Protein AF-A0A9X5R2V8-F1 (afdb_monomer_lite)

Foldseek 3Di:
DVVCLVCLLVLLLQLLVCLVVVHQSLRSLQVSLVVDDDDVSVLSVQLNVCVVVPDDNLVSLCVSLVPPPSVVLSNVCSVCNVPSNVNSVVSNVVSVVSVVVVVVVVVVVVVVVVVVVVVVVVVVVVV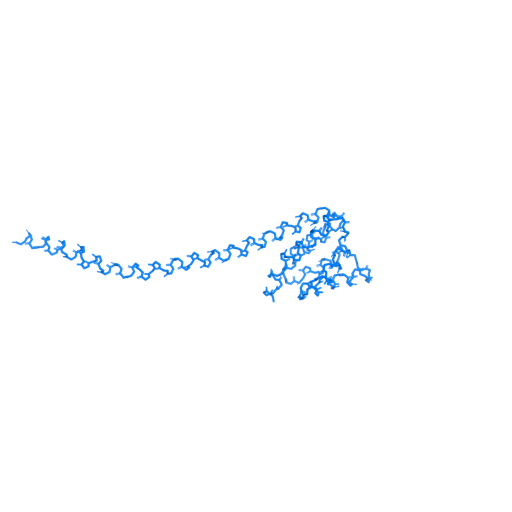VCCVPPVVVVVVVVVVVVD

Organism: NCBI:txid1160719

Sequence (1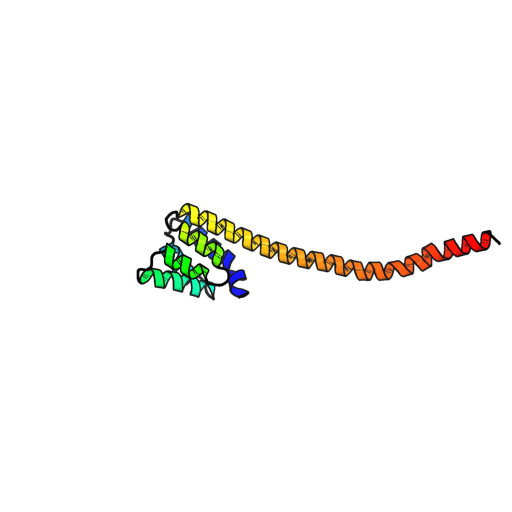46 aa):
MEQRIATLPDVLTLLAGALEAGVPLRRATAEVADAITGVCAADLTLVSSRVAVGVSDARAWAELADEPGWHEIATDVSRAVNSGEGVAQMLRVHAEQMRRHACEQVEKKARKAGVDAIIPLAVCHLPAFILVGVVPIIAGTILKAT

Secondary structure (DSSP, 8-state):
-HHHHHHHHHHHHHHHHHHHTT--HHHHHHHHHHH--SHHHHHHHHHHHHHHTT--HHHHHHTTTTSTTTHHHHHHHHHHTT-HHHHHHHHHHHHHHHHHHHHHHHHHHHHHHHHHHHHHHHHHHHHHHIIIIIHHHHHHHHHT--

Structure (mmCIF, N/CA/C/O backbone):
data_AF-A0A9X5R2V8-F1
#
_entry.id   AF-A0A9X5R2V8-F1
#
loop_
_atom_site.group_PDB
_atom_site.id
_atom_site.type_symbol
_atom_site.label_atom_id
_atom_site.label_alt_id
_atom_site.label_comp_id
_atom_site.label_asym_id
_atom_site.label_entity_id
_atom_site.label_seq_id
_atom_site.pdbx_PDB_ins_code
_atom_site.Cartn_x
_atom_site.Cartn_y
_atom_site.Cartn_z
_atom_site.occupancy
_atom_site.B_iso_or_equiv
_atom_site.auth_seq_id
_atom_site.auth_comp_id
_atom_site.auth_asym_id
_atom_site.auth_atom_id
_atom_site.pdbx_PDB_model_num
ATOM 1 N N . MET A 1 1 ? 0.122 -10.830 -11.295 1.00 57.00 1 MET A N 1
ATOM 2 C CA . MET A 1 1 ? 1.133 -10.211 -10.408 1.00 57.00 1 MET A CA 1
ATOM 3 C C . MET A 1 1 ? 1.454 -8.782 -10.841 1.00 57.00 1 MET A C 1
ATOM 5 O O . MET A 1 1 ? 1.277 -7.889 -10.027 1.00 57.00 1 MET A O 1
ATOM 9 N N . GLU A 1 2 ? 1.820 -8.537 -12.107 1.00 63.62 2 GLU A N 1
ATOM 10 C CA . GLU A 1 2 ? 2.184 -7.189 -12.601 1.00 63.62 2 GLU A CA 1
ATOM 11 C C . GLU A 1 2 ? 1.095 -6.119 -12.405 1.00 63.62 2 GLU A C 1
ATOM 13 O O . GLU A 1 2 ? 1.407 -4.999 -12.013 1.00 63.62 2 GLU A O 1
ATOM 18 N N . GLN A 1 3 ? -0.185 -6.469 -12.581 1.00 69.75 3 GLN A N 1
ATOM 19 C CA . GLN A 1 3 ? -1.288 -5.522 -12.370 1.00 69.75 3 GLN A CA 1
ATOM 20 C C . GLN A 1 3 ? -1.407 -5.028 -10.921 1.00 69.75 3 GLN A C 1
ATOM 22 O O . GLN A 1 3 ? -1.675 -3.851 -10.728 1.00 69.75 3 GLN A O 1
ATOM 27 N N . ARG A 1 4 ? -1.164 -5.878 -9.905 1.00 76.44 4 ARG A N 1
ATO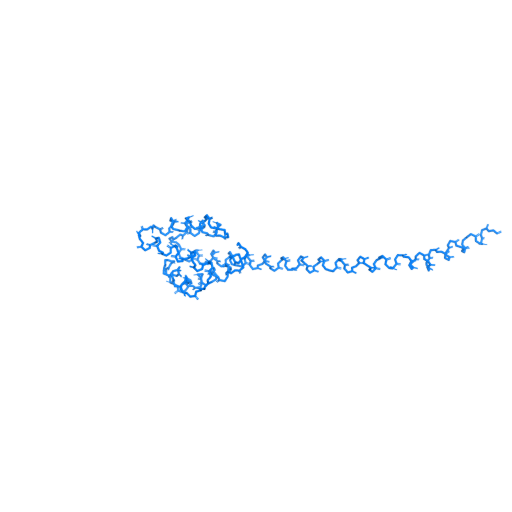M 28 C CA . ARG A 1 4 ? -1.264 -5.466 -8.488 1.00 76.44 4 ARG A CA 1
ATOM 29 C C . ARG A 1 4 ? -0.265 -4.364 -8.170 1.00 76.44 4 ARG A C 1
ATOM 31 O O . ARG A 1 4 ? -0.654 -3.311 -7.683 1.00 76.44 4 ARG A O 1
ATOM 38 N N . ILE A 1 5 ? 1.000 -4.597 -8.518 1.00 77.44 5 ILE A N 1
ATOM 39 C CA . ILE A 1 5 ? 2.113 -3.685 -8.228 1.00 77.44 5 ILE A CA 1
ATOM 40 C C . ILE A 1 5 ? 1.914 -2.332 -8.925 1.00 77.44 5 ILE A C 1
ATOM 42 O O . ILE A 1 5 ? 2.273 -1.304 -8.360 1.00 77.44 5 ILE A O 1
ATOM 46 N N . ALA A 1 6 ? 1.309 -2.318 -10.117 1.00 82.12 6 ALA A N 1
ATOM 47 C CA . ALA A 1 6 ? 1.051 -1.088 -10.861 1.00 82.12 6 ALA A CA 1
ATOM 48 C C . ALA A 1 6 ? -0.013 -0.191 -10.203 1.00 82.12 6 ALA A C 1
ATOM 50 O O . ALA A 1 6 ? 0.181 1.017 -10.130 1.00 82.12 6 ALA A O 1
ATOM 51 N N . THR A 1 7 ? -1.118 -0.762 -9.710 1.00 87.19 7 THR A N 1
ATOM 52 C CA . THR A 1 7 ? -2.211 0.006 -9.075 1.00 87.19 7 THR A CA 1
ATOM 53 C C . THR A 1 7 ? -2.013 0.265 -7.586 1.00 87.19 7 THR A C 1
ATOM 55 O O . THR A 1 7 ? -2.659 1.151 -7.033 1.00 87.19 7 THR A O 1
ATOM 58 N N . LEU A 1 8 ? -1.137 -0.490 -6.919 1.00 91.25 8 LEU A N 1
ATOM 59 C CA . LEU A 1 8 ? -0.939 -0.391 -5.475 1.00 91.25 8 LEU A CA 1
ATOM 60 C C . LEU A 1 8 ? -0.629 1.039 -4.986 1.00 91.25 8 LEU A C 1
ATOM 62 O O . LEU A 1 8 ? -1.299 1.462 -4.048 1.00 91.25 8 LEU A O 1
ATOM 66 N N . PRO A 1 9 ? 0.264 1.834 -5.614 1.00 92.62 9 PRO A N 1
ATOM 67 C CA . PRO A 1 9 ? 0.595 3.176 -5.123 1.00 92.62 9 PRO A CA 1
ATOM 68 C C . PRO A 1 9 ? -0.618 4.109 -5.042 1.00 92.62 9 PRO A C 1
ATOM 70 O O . PRO A 1 9 ? -0.732 4.914 -4.116 1.00 92.62 9 PRO A O 1
ATOM 73 N N . ASP A 1 10 ? -1.542 3.993 -5.995 1.00 93.56 10 ASP A N 1
ATOM 74 C CA . ASP A 1 10 ? -2.751 4.812 -6.026 1.00 93.56 10 ASP A CA 1
ATOM 75 C C . ASP A 1 10 ? -3.733 4.377 -4.938 1.00 93.56 10 ASP A C 1
ATOM 77 O O . ASP A 1 10 ? -4.275 5.220 -4.227 1.00 93.56 10 ASP A O 1
ATOM 81 N N . VAL A 1 11 ? -3.878 3.067 -4.719 1.00 95.88 11 VAL A N 1
ATOM 82 C CA . VAL A 1 11 ? -4.686 2.517 -3.619 1.00 95.88 11 VAL A CA 1
ATOM 83 C C . VAL A 1 11 ? -4.151 2.960 -2.256 1.00 95.88 11 VAL A C 1
ATOM 85 O O . VAL A 1 11 ? -4.928 3.403 -1.410 1.00 95.88 11 VAL A O 1
ATOM 88 N N . LEU A 1 12 ? -2.831 2.905 -2.045 1.00 95.62 12 LEU A N 1
ATOM 89 C CA . LEU A 1 12 ? -2.207 3.374 -0.802 1.00 95.62 12 LEU A CA 1
ATOM 90 C C . LEU A 1 12 ? -2.413 4.881 -0.602 1.00 95.62 12 LEU A C 1
ATOM 92 O O . LEU A 1 12 ? -2.671 5.322 0.516 1.00 95.62 12 LEU A O 1
ATOM 96 N N . THR A 1 13 ? -2.358 5.667 -1.682 1.00 96.06 13 THR A N 1
ATOM 97 C CA . THR A 1 13 ? -2.624 7.113 -1.640 1.00 96.06 13 THR A CA 1
ATOM 98 C C . THR A 1 13 ? -4.072 7.407 -1.239 1.00 96.06 13 THR A C 1
ATOM 100 O O . THR A 1 13 ? -4.309 8.302 -0.428 1.00 96.06 13 THR A O 1
ATOM 103 N N . LEU A 1 14 ? -5.039 6.651 -1.770 1.00 95.69 14 LEU A N 1
ATOM 104 C CA . LEU A 1 14 ? -6.456 6.788 -1.417 1.00 95.69 14 LEU A CA 1
ATOM 105 C C . LEU A 1 14 ? -6.714 6.426 0.049 1.00 95.69 14 LEU A C 1
ATOM 107 O O . LEU A 1 14 ? -7.372 7.187 0.757 1.00 95.69 14 LEU A O 1
ATOM 111 N N . LEU A 1 15 ? -6.150 5.311 0.525 1.00 95.56 15 LEU A N 1
ATOM 112 C CA . LEU A 1 15 ? -6.239 4.915 1.933 1.00 95.56 15 LEU A CA 1
ATOM 113 C C . LEU A 1 15 ? -5.622 5.971 2.853 1.00 95.56 15 LEU A C 1
ATOM 115 O O . LEU A 1 15 ? -6.250 6.364 3.834 1.00 95.56 15 LEU A O 1
ATOM 119 N N . ALA A 1 16 ? -4.428 6.471 2.523 1.00 95.19 16 ALA A N 1
ATOM 120 C CA . ALA A 1 16 ? -3.781 7.530 3.289 1.00 95.19 16 ALA A CA 1
ATOM 121 C C . ALA A 1 16 ? -4.642 8.800 3.344 1.00 95.19 16 ALA A C 1
ATOM 123 O O . ALA A 1 16 ? -4.853 9.347 4.422 1.00 95.19 16 ALA A O 1
ATOM 124 N N . GLY A 1 17 ? -5.204 9.229 2.208 1.00 94.94 17 GLY A N 1
ATOM 125 C CA . GLY A 1 17 ? -6.090 10.392 2.146 1.00 94.94 17 GLY A CA 1
ATOM 126 C C . GLY A 1 17 ? -7.354 10.238 2.996 1.00 94.94 17 GLY A C 1
ATOM 127 O O . GLY A 1 17 ? -7.749 11.179 3.680 1.00 94.94 17 GLY A O 1
ATOM 128 N N . ALA A 1 18 ? -7.963 9.049 3.014 1.00 93.94 18 ALA A N 1
ATOM 129 C CA . ALA A 1 18 ? -9.117 8.769 3.868 1.00 93.94 18 ALA A CA 1
ATOM 130 C C . ALA A 1 18 ? -8.755 8.830 5.364 1.00 93.94 18 ALA A C 1
ATOM 132 O O . ALA A 1 18 ? -9.483 9.432 6.154 1.00 93.94 18 ALA A O 1
ATOM 133 N N . LEU A 1 19 ? -7.609 8.262 5.753 1.00 93.31 19 LEU A N 1
ATOM 134 C CA . LEU A 1 19 ? -7.120 8.318 7.133 1.00 93.31 19 LEU A CA 1
ATOM 135 C C . LEU A 1 19 ? -6.783 9.752 7.572 1.00 93.31 19 LEU A C 1
ATOM 137 O O . LEU A 1 19 ? -7.135 10.150 8.680 1.00 93.31 19 LEU A O 1
ATOM 141 N N . GLU A 1 20 ? -6.154 10.547 6.703 1.00 93.25 20 GLU A N 1
ATOM 142 C CA . GLU A 1 20 ? -5.866 11.970 6.947 1.00 93.25 20 GLU A CA 1
ATOM 143 C C . GLU A 1 20 ? -7.137 12.812 7.085 1.00 93.25 20 GLU A C 1
ATOM 145 O O . GLU A 1 20 ? -7.166 13.772 7.852 1.00 93.25 20 GLU A O 1
ATOM 150 N N . ALA A 1 21 ? -8.213 12.426 6.396 1.00 92.69 21 ALA A N 1
ATOM 151 C CA . ALA A 1 21 ? -9.537 13.016 6.565 1.00 92.69 21 ALA A CA 1
ATOM 152 C C . ALA A 1 21 ? -10.237 12.581 7.873 1.00 92.69 21 ALA A C 1
ATOM 154 O O . ALA A 1 21 ? -11.372 12.985 8.129 1.00 92.69 21 ALA A O 1
ATOM 155 N N . GLY A 1 22 ? -9.585 11.764 8.706 1.00 90.62 22 GLY A N 1
ATOM 156 C CA . GLY A 1 22 ? -10.105 11.282 9.985 1.00 90.62 22 GLY A CA 1
ATOM 157 C C . GLY A 1 22 ? -11.002 10.047 9.876 1.00 90.62 22 GLY A C 1
ATOM 158 O O . GLY A 1 22 ? -11.647 9.673 10.859 1.00 90.62 22 GLY A O 1
ATOM 159 N N . VAL A 1 23 ? -11.068 9.394 8.710 1.00 92.75 23 VAL A N 1
ATOM 160 C CA . VAL A 1 23 ? -11.830 8.151 8.543 1.00 92.75 23 VAL A CA 1
ATOM 161 C C . VAL A 1 23 ? -11.063 7.001 9.210 1.00 92.75 23 VAL A C 1
ATOM 163 O O . VAL A 1 23 ? -9.889 6.802 8.910 1.00 92.75 23 VAL A O 1
ATOM 166 N N . PRO A 1 24 ? -11.684 6.198 10.096 1.00 91.81 24 PRO A N 1
ATOM 167 C CA . PRO A 1 24 ? -11.009 5.055 10.711 1.00 91.81 24 PRO A CA 1
ATOM 168 C C . PRO A 1 24 ? -10.565 4.014 9.676 1.00 91.81 24 PRO A C 1
ATOM 170 O O . PRO A 1 24 ? -11.312 3.735 8.739 1.00 91.81 24 PRO A O 1
ATOM 173 N N . LEU A 1 25 ? -9.417 3.359 9.900 1.00 92.25 25 LEU A N 1
ATOM 174 C CA . LEU A 1 25 ? -8.811 2.383 8.976 1.00 92.25 25 LEU A CA 1
ATOM 175 C C . LEU A 1 25 ? -9.804 1.351 8.439 1.00 92.25 25 LEU A C 1
ATOM 177 O O . LEU A 1 25 ? -9.878 1.138 7.233 1.00 92.25 25 LEU A O 1
ATOM 181 N N . ARG A 1 26 ? -10.610 0.750 9.316 1.00 93.38 26 ARG A N 1
ATOM 182 C CA . ARG A 1 26 ? -11.644 -0.222 8.938 1.00 93.38 26 ARG A CA 1
ATOM 183 C C . ARG A 1 26 ? -12.616 0.325 7.894 1.00 93.38 26 ARG A C 1
ATOM 185 O O . ARG A 1 26 ? -12.922 -0.349 6.917 1.00 93.38 26 ARG A O 1
ATOM 192 N N . ARG A 1 27 ? -13.099 1.548 8.111 1.00 94.69 27 ARG A N 1
ATOM 193 C CA . ARG A 1 27 ? -14.063 2.203 7.227 1.00 94.69 27 ARG A CA 1
ATOM 194 C C . ARG A 1 27 ? -13.393 2.679 5.941 1.00 94.69 27 ARG A C 1
ATOM 196 O O . ARG A 1 27 ? -13.934 2.436 4.873 1.00 94.69 27 ARG A O 1
ATOM 203 N N . ALA A 1 28 ? -12.199 3.260 6.042 1.00 95.00 28 ALA A N 1
ATOM 204 C CA . ALA A 1 28 ? -11.395 3.649 4.888 1.00 95.00 28 ALA A CA 1
ATOM 205 C C . ALA A 1 28 ? -11.101 2.448 3.973 1.00 95.00 28 ALA A C 1
ATOM 207 O O . ALA A 1 28 ? -11.195 2.562 2.759 1.00 95.00 28 ALA A O 1
ATOM 208 N N . THR A 1 29 ? -10.812 1.279 4.552 1.00 95.81 29 THR A N 1
ATOM 209 C CA . THR A 1 29 ? -10.561 0.038 3.801 1.00 95.81 29 THR A CA 1
ATOM 210 C C . THR A 1 29 ? -11.778 -0.381 2.982 1.00 95.81 29 THR A C 1
ATOM 212 O O . THR A 1 29 ? -11.631 -0.681 1.801 1.00 95.81 29 THR A O 1
ATOM 215 N N . ALA A 1 30 ? -12.971 -0.357 3.584 1.00 96.38 30 ALA A N 1
ATOM 216 C CA . ALA A 1 30 ? -14.213 -0.698 2.896 1.00 96.38 30 ALA A CA 1
ATOM 217 C C . ALA A 1 30 ? -14.577 0.335 1.815 1.00 96.38 30 ALA A C 1
ATOM 219 O O . ALA A 1 30 ? -14.845 -0.036 0.678 1.00 96.38 30 ALA A O 1
ATOM 220 N N . GLU A 1 31 ? -14.513 1.631 2.137 1.00 96.50 31 GLU A N 1
ATOM 221 C CA . GLU A 1 31 ? -14.842 2.700 1.185 1.00 96.50 31 GLU A CA 1
ATOM 222 C C . GLU A 1 31 ? -13.881 2.722 -0.013 1.00 96.50 31 GLU A C 1
ATOM 224 O O . GLU A 1 31 ? -14.317 2.891 -1.150 1.00 96.50 31 GLU A O 1
ATOM 229 N N . VAL A 1 32 ? -12.579 2.507 0.211 1.00 96.38 32 VAL A N 1
ATOM 230 C CA . VAL A 1 32 ? -11.604 2.414 -0.884 1.00 96.38 32 VAL A CA 1
ATOM 231 C C . VAL A 1 32 ? -11.810 1.138 -1.696 1.00 96.38 32 VAL A C 1
ATOM 233 O O . VAL A 1 32 ? -11.688 1.205 -2.915 1.00 96.38 32 VAL A O 1
ATOM 236 N N . ALA A 1 33 ? -12.152 0.007 -1.067 1.00 96.19 33 ALA A N 1
ATOM 237 C CA . ALA A 1 33 ? -12.466 -1.231 -1.782 1.00 96.19 33 ALA A CA 1
ATOM 238 C C . ALA A 1 33 ? -13.645 -1.054 -2.754 1.00 96.19 33 ALA A C 1
ATOM 240 O O . ALA A 1 33 ? -13.561 -1.528 -3.885 1.00 96.19 33 ALA A O 1
ATOM 241 N N . ASP A 1 34 ? -14.685 -0.324 -2.341 1.00 96.19 34 ASP A N 1
ATOM 242 C CA . ASP A 1 34 ? -15.862 -0.028 -3.169 1.00 96.19 34 ASP A CA 1
ATOM 243 C C . ASP A 1 34 ? -15.582 1.031 -4.252 1.00 96.19 34 ASP A C 1
ATOM 245 O O . ASP A 1 34 ? -16.207 1.026 -5.315 1.00 96.19 34 ASP A O 1
ATOM 249 N N . ALA A 1 35 ? -14.648 1.954 -4.002 1.00 94.56 35 ALA A N 1
ATOM 250 C CA . ALA A 1 35 ? -14.324 3.050 -4.917 1.00 94.56 35 ALA A CA 1
ATOM 251 C C . ALA A 1 35 ? -13.410 2.642 -6.085 1.00 94.56 35 ALA A C 1
ATOM 253 O O . ALA A 1 35 ? -13.325 3.365 -7.082 1.00 94.56 35 ALA A O 1
ATOM 254 N N . ILE A 1 36 ? -12.702 1.517 -5.970 1.00 94.31 36 ILE A N 1
ATOM 255 C CA . ILE A 1 36 ? -11.745 1.047 -6.977 1.00 94.31 36 ILE A CA 1
ATOM 256 C C . ILE A 1 36 ? -12.212 -0.260 -7.618 1.00 94.31 36 ILE A C 1
ATOM 258 O O . ILE A 1 36 ? -13.072 -0.970 -7.112 1.00 94.31 36 ILE A O 1
ATOM 262 N N . THR A 1 37 ? -11.609 -0.613 -8.750 1.00 91.62 37 THR A N 1
ATOM 263 C CA . THR A 1 37 ? -11.852 -1.899 -9.415 1.00 91.62 37 THR A CA 1
ATOM 264 C C . THR A 1 37 ? -10.549 -2.674 -9.585 1.00 91.62 37 THR A C 1
ATOM 266 O O . THR A 1 37 ? -9.457 -2.106 -9.563 1.00 91.62 37 THR A O 1
ATOM 269 N N . GLY A 1 38 ? -10.658 -3.994 -9.751 1.00 91.06 38 GLY A N 1
ATOM 270 C CA . GLY A 1 38 ? -9.524 -4.876 -10.019 1.00 91.06 38 GLY A CA 1
ATOM 271 C C . GLY A 1 38 ? -9.023 -5.649 -8.800 1.00 91.06 38 GLY A C 1
ATOM 272 O O . GLY A 1 38 ? -9.707 -5.808 -7.794 1.00 91.06 38 GLY A O 1
ATOM 273 N N . VAL A 1 39 ? -7.806 -6.175 -8.922 1.00 91.94 39 VAL A N 1
ATOM 274 C CA . VAL A 1 39 ? -7.204 -7.123 -7.970 1.00 91.94 39 VAL A CA 1
ATOM 275 C C . VAL A 1 39 ? -7.041 -6.548 -6.560 1.00 91.94 39 VAL A C 1
ATOM 277 O O . VAL A 1 39 ? -7.406 -7.213 -5.599 1.00 91.94 39 VAL A O 1
ATOM 280 N N . CYS A 1 40 ? -6.598 -5.294 -6.431 1.00 92.81 40 CYS A N 1
ATOM 281 C CA . CYS A 1 40 ? -6.482 -4.643 -5.125 1.00 92.81 40 CYS A CA 1
ATOM 282 C C . CYS A 1 40 ? -7.857 -4.368 -4.488 1.00 92.81 40 CYS A C 1
ATOM 284 O O . CYS A 1 40 ? -7.969 -4.387 -3.267 1.00 92.81 40 CYS A O 1
ATOM 286 N N . ALA A 1 41 ? -8.907 -4.157 -5.294 1.00 94.56 41 ALA A N 1
ATOM 287 C CA . ALA A 1 41 ? -10.279 -4.021 -4.795 1.00 94.56 41 ALA A CA 1
ATOM 288 C C . ALA A 1 41 ? -10.729 -5.315 -4.105 1.00 94.56 41 ALA A C 1
ATOM 290 O O . ALA A 1 41 ? -11.237 -5.289 -2.985 1.00 94.56 41 ALA A O 1
ATOM 291 N N . ALA A 1 42 ? -10.480 -6.459 -4.754 1.00 94.88 42 ALA A N 1
ATOM 292 C CA . ALA A 1 42 ? -10.802 -7.776 -4.212 1.00 94.88 42 ALA A CA 1
ATOM 293 C C . ALA A 1 42 ? -10.032 -8.063 -2.912 1.00 94.88 42 ALA A C 1
ATOM 295 O O . ALA A 1 42 ? -10.616 -8.560 -1.951 1.00 94.88 42 ALA A O 1
ATOM 296 N N . ASP A 1 43 ? -8.755 -7.684 -2.855 1.00 95.31 43 ASP A N 1
ATOM 297 C CA . ASP A 1 43 ? -7.917 -7.836 -1.663 1.00 95.31 43 ASP A CA 1
ATOM 298 C C . ASP A 1 43 ? -8.455 -7.030 -0.465 1.00 95.31 43 ASP A C 1
ATOM 300 O O . ASP A 1 43 ? -8.626 -7.566 0.632 1.00 95.31 43 ASP A O 1
ATOM 304 N N . LEU A 1 44 ? -8.780 -5.747 -0.668 1.00 96.12 44 LEU A N 1
ATOM 305 C CA . LEU A 1 44 ? -9.335 -4.891 0.388 1.00 96.12 44 LEU A CA 1
ATOM 306 C C . LEU A 1 44 ? -10.766 -5.291 0.776 1.00 96.12 44 LEU A C 1
ATOM 308 O O . LEU A 1 44 ? -11.149 -5.183 1.945 1.00 96.12 44 LEU A O 1
ATOM 312 N N . THR A 1 45 ? -11.544 -5.813 -0.176 1.00 96.69 45 THR A N 1
ATOM 313 C CA . THR A 1 45 ? -12.864 -6.403 0.091 1.00 96.69 45 THR A CA 1
ATOM 314 C C . THR A 1 45 ? -12.726 -7.624 0.997 1.00 96.69 45 THR A C 1
ATOM 316 O O . THR A 1 45 ? -13.485 -7.775 1.956 1.00 96.69 45 THR A O 1
ATOM 319 N N . LEU A 1 46 ? -11.723 -8.475 0.756 1.00 95.69 46 LEU A N 1
ATOM 320 C CA . LEU A 1 46 ? -11.441 -9.632 1.600 1.00 95.69 46 LEU A CA 1
ATOM 321 C C . LEU A 1 46 ? -11.079 -9.204 3.027 1.00 95.69 46 LEU A C 1
ATOM 323 O O . LEU A 1 46 ? -11.659 -9.736 3.976 1.00 95.69 46 LEU A O 1
ATOM 327 N N . VAL A 1 47 ? -10.201 -8.209 3.193 1.00 96.69 47 VAL A N 1
ATOM 328 C CA . VAL A 1 47 ? -9.890 -7.635 4.516 1.00 96.69 47 VAL A CA 1
ATOM 329 C C . VAL A 1 47 ? -11.163 -7.131 5.194 1.00 96.69 47 VAL A C 1
ATOM 331 O O . VAL A 1 47 ? -11.458 -7.535 6.318 1.00 96.69 47 VAL A O 1
ATOM 334 N N . SER A 1 48 ? -11.964 -6.329 4.493 1.00 96.19 48 SER A N 1
ATOM 335 C CA . SER A 1 48 ? -13.218 -5.774 5.016 1.00 96.19 48 SER A CA 1
ATOM 336 C C . SER A 1 48 ? -14.201 -6.869 5.443 1.00 96.19 48 SER A C 1
ATOM 338 O O . SER A 1 48 ? -14.800 -6.779 6.514 1.00 96.19 48 SER A O 1
ATOM 340 N N . SER A 1 49 ? -14.318 -7.948 4.664 1.00 96.12 49 SER A N 1
ATOM 341 C CA . SER A 1 49 ? -15.197 -9.082 4.972 1.00 96.12 49 SER A CA 1
ATOM 342 C C . SER A 1 49 ? -14.756 -9.858 6.219 1.00 96.12 49 SER A C 1
ATOM 344 O O . SER A 1 49 ? -15.585 -10.152 7.080 1.00 96.12 49 SER A O 1
ATOM 346 N N . ARG A 1 50 ? -13.450 -10.123 6.380 1.00 95.31 50 ARG A N 1
ATOM 347 C CA . ARG A 1 50 ? -12.877 -10.782 7.571 1.00 95.31 50 ARG A CA 1
ATOM 348 C C . ARG A 1 50 ? -13.165 -9.968 8.823 1.00 95.31 50 ARG A C 1
ATOM 350 O O . ARG A 1 50 ? -13.602 -10.478 9.853 1.00 95.31 50 ARG A O 1
ATOM 357 N N . VAL A 1 51 ? -12.951 -8.670 8.699 1.00 94.88 51 VAL A N 1
ATOM 358 C CA . VAL A 1 51 ? -13.169 -7.704 9.760 1.00 94.88 51 VAL A CA 1
ATOM 359 C C . VAL A 1 51 ? -14.658 -7.591 10.132 1.00 94.88 51 VAL A C 1
ATOM 361 O O . VAL A 1 51 ? -14.985 -7.463 11.316 1.00 94.88 51 VAL A O 1
ATOM 364 N N . ALA A 1 52 ? -15.567 -7.717 9.159 1.00 93.00 52 ALA A N 1
ATOM 365 C CA . ALA A 1 52 ? -17.014 -7.749 9.378 1.00 93.00 52 ALA A CA 1
ATOM 366 C C . ALA A 1 52 ? -17.494 -9.014 10.115 1.00 93.00 52 ALA A C 1
ATOM 368 O O . ALA A 1 52 ? -18.433 -8.934 10.903 1.00 93.00 52 ALA A O 1
ATOM 369 N N . VAL A 1 53 ? -16.830 -10.160 9.921 1.00 95.44 53 VAL A N 1
ATOM 370 C CA . VAL A 1 53 ? -17.137 -11.413 10.644 1.00 95.44 53 VAL A CA 1
ATOM 371 C C . VAL A 1 53 ? -16.411 -11.541 11.993 1.00 95.44 53 VAL A C 1
ATOM 373 O O . VAL A 1 53 ? -16.445 -12.600 12.616 1.00 95.44 53 VAL A O 1
ATOM 376 N N . GLY A 1 54 ? -15.777 -10.464 12.473 1.00 93.81 54 GLY A N 1
ATOM 377 C CA . GLY A 1 54 ? -15.204 -10.377 13.822 1.00 93.81 54 GLY A CA 1
ATOM 378 C C . GLY A 1 54 ? -13.699 -10.635 13.924 1.00 93.81 54 GLY A C 1
ATOM 379 O O . GLY A 1 54 ? -13.170 -10.684 15.035 1.00 93.81 54 GLY A O 1
ATOM 380 N N . VAL A 1 55 ? -12.980 -10.772 12.805 1.00 95.62 55 VAL A N 1
ATOM 381 C CA . VAL A 1 55 ? -11.508 -10.808 12.822 1.00 95.62 55 VAL A CA 1
ATOM 382 C C . VAL A 1 55 ? -10.972 -9.429 13.230 1.00 95.62 55 VAL A C 1
ATOM 384 O O . VAL A 1 55 ? -11.493 -8.395 12.808 1.00 95.62 55 VAL A O 1
ATOM 387 N N . SER A 1 56 ? -9.936 -9.395 14.073 1.00 94.56 56 SER A N 1
ATOM 388 C CA . SER A 1 56 ? -9.291 -8.132 14.452 1.00 94.56 56 SER A CA 1
ATOM 389 C C . SER A 1 56 ? -8.621 -7.472 13.244 1.00 94.56 56 SER A C 1
ATOM 391 O O . SER A 1 56 ? -8.104 -8.168 12.370 1.00 94.56 56 SER A O 1
ATOM 393 N N . ASP A 1 57 ? -8.573 -6.136 13.209 1.00 92.62 57 ASP A N 1
ATOM 394 C CA . ASP A 1 57 ? -7.950 -5.406 12.094 1.00 92.62 57 ASP A CA 1
ATOM 395 C C . ASP A 1 57 ? -6.492 -5.851 11.896 1.00 92.62 57 ASP A C 1
ATOM 397 O O . ASP A 1 57 ? -6.090 -6.162 10.779 1.00 92.62 57 ASP A O 1
ATOM 401 N N . ALA A 1 58 ? -5.729 -5.999 12.987 1.00 93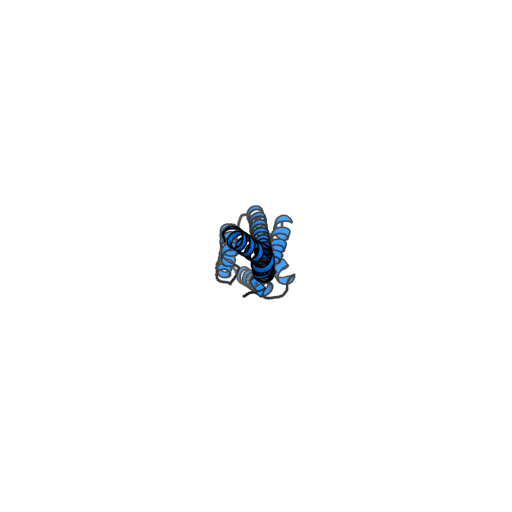.81 58 ALA A N 1
ATOM 402 C CA . ALA A 1 58 ? -4.342 -6.463 12.929 1.00 93.81 58 ALA A CA 1
ATOM 403 C C . ALA A 1 58 ? -4.215 -7.817 12.220 1.00 93.81 58 ALA A C 1
ATOM 405 O O . ALA A 1 58 ? -3.371 -7.986 11.346 1.00 93.81 58 ALA A O 1
ATOM 406 N N . ARG A 1 59 ? -5.076 -8.783 12.558 1.00 95.31 59 ARG A N 1
ATOM 407 C CA . ARG A 1 59 ? -5.019 -10.114 11.955 1.00 95.31 59 ARG A CA 1
ATOM 408 C C . ARG A 1 59 ? -5.477 -10.102 10.500 1.00 95.31 59 ARG A C 1
ATOM 410 O O . ARG A 1 59 ? -4.846 -10.747 9.673 1.00 95.31 59 ARG A O 1
ATOM 417 N N . ALA A 1 60 ? -6.536 -9.364 10.178 1.00 95.75 60 ALA A N 1
ATOM 418 C CA . ALA A 1 60 ? -7.037 -9.287 8.810 1.00 95.75 60 ALA A CA 1
ATOM 419 C C . ALA A 1 60 ? -6.004 -8.675 7.849 1.00 95.75 60 ALA A C 1
ATOM 421 O O . ALA A 1 60 ? -5.851 -9.170 6.734 1.00 95.75 60 ALA A O 1
ATOM 422 N N . TRP A 1 61 ? -5.269 -7.654 8.304 1.00 95.19 61 TRP A N 1
ATOM 423 C CA . TRP A 1 61 ? -4.137 -7.083 7.573 1.00 95.19 61 TRP A CA 1
ATOM 424 C C . TRP A 1 61 ? -2.926 -8.023 7.548 1.00 95.19 61 TRP A C 1
ATOM 426 O O . TRP A 1 61 ? -2.315 -8.178 6.500 1.00 95.19 61 TRP A O 1
ATOM 436 N N . ALA A 1 62 ? -2.603 -8.723 8.638 1.00 95.31 62 ALA A N 1
ATOM 437 C CA . ALA A 1 62 ? -1.516 -9.706 8.628 1.00 95.31 62 ALA A CA 1
ATOM 438 C C . ALA A 1 62 ? -1.761 -10.840 7.614 1.00 95.31 62 ALA A C 1
ATOM 440 O O . ALA A 1 62 ? -0.850 -11.220 6.893 1.00 95.31 62 ALA A O 1
ATOM 441 N N . GLU A 1 63 ? -2.998 -11.326 7.491 1.00 94.81 63 GLU A N 1
ATOM 442 C CA . GLU A 1 63 ? -3.377 -12.328 6.482 1.00 94.81 63 GLU A CA 1
ATOM 443 C C . GLU A 1 63 ? -3.351 -11.776 5.043 1.00 94.81 63 GLU A C 1
ATOM 445 O O . GLU A 1 63 ? -3.327 -12.551 4.091 1.00 94.81 63 GLU A O 1
ATOM 450 N N . LEU A 1 64 ? -3.376 -10.451 4.854 1.00 94.94 64 LEU A N 1
ATOM 451 C CA . LEU A 1 64 ? -3.154 -9.831 3.545 1.00 94.94 64 LEU A CA 1
ATOM 452 C C . LEU A 1 64 ? -1.658 -9.802 3.177 1.00 94.94 64 LEU A C 1
ATOM 454 O O . LEU A 1 64 ? -1.325 -9.701 2.002 1.00 94.94 64 LEU A O 1
ATOM 458 N N . ALA A 1 65 ? -0.740 -9.934 4.140 1.00 92.75 65 ALA A N 1
ATOM 459 C CA . ALA A 1 65 ? 0.701 -9.921 3.871 1.00 92.75 65 ALA A CA 1
ATOM 460 C C . ALA A 1 65 ? 1.189 -11.125 3.042 1.00 92.75 65 ALA A C 1
ATOM 462 O O . ALA A 1 65 ? 2.281 -11.072 2.472 1.00 92.75 65 ALA A O 1
ATOM 463 N N . ASP A 1 66 ? 0.387 -12.187 2.949 1.00 91.50 66 ASP A N 1
ATOM 464 C CA . ASP A 1 66 ? 0.656 -13.342 2.086 1.00 91.50 66 ASP A CA 1
ATOM 465 C C . ASP A 1 66 ? 0.354 -13.049 0.605 1.00 91.50 66 ASP A C 1
ATOM 467 O O . ASP A 1 66 ? 0.810 -13.764 -0.291 1.00 91.50 66 ASP A O 1
ATOM 471 N N . GLU A 1 67 ? -0.390 -11.976 0.320 1.00 90.69 67 GLU A N 1
ATOM 472 C CA . GLU A 1 67 ? -0.742 -11.596 -1.039 1.00 90.69 67 GLU A CA 1
ATOM 473 C C . GLU A 1 67 ? 0.412 -10.852 -1.747 1.00 90.69 67 GLU A C 1
ATOM 475 O O . GLU A 1 67 ? 1.034 -9.940 -1.184 1.00 90.69 67 GLU A O 1
ATOM 480 N N . PRO A 1 68 ? 0.695 -11.169 -3.027 1.00 86.75 68 PRO A N 1
ATOM 481 C CA . PRO A 1 68 ? 1.781 -10.537 -3.768 1.00 86.75 68 PRO A CA 1
ATOM 482 C C . PRO A 1 68 ? 1.650 -9.011 -3.847 1.00 86.75 68 PRO A C 1
ATOM 484 O O . PRO A 1 68 ? 0.665 -8.482 -4.362 1.00 86.75 68 PRO A O 1
ATOM 487 N N . GLY A 1 69 ? 2.697 -8.308 -3.411 1.00 87.00 69 GLY A N 1
ATOM 488 C CA . GLY A 1 69 ? 2.764 -6.843 -3.395 1.00 87.00 69 GLY A CA 1
ATOM 489 C C . GLY A 1 69 ? 2.317 -6.209 -2.077 1.00 87.00 69 GLY A C 1
ATOM 490 O O . GLY A 1 69 ? 2.697 -5.076 -1.816 1.00 87.00 69 GLY A O 1
ATOM 491 N N . TRP A 1 70 ? 1.598 -6.936 -1.218 1.00 92.81 70 TRP A N 1
ATOM 492 C CA . TRP A 1 70 ? 1.098 -6.409 0.055 1.00 92.81 70 TRP A CA 1
ATOM 493 C C . TRP A 1 70 ? 2.008 -6.680 1.249 1.00 92.81 70 TRP A C 1
ATOM 495 O O . TRP A 1 70 ? 1.844 -6.025 2.269 1.00 92.81 70 TRP A O 1
ATOM 505 N N . HIS A 1 71 ? 2.962 -7.606 1.132 1.00 92.06 71 HIS A N 1
ATOM 506 C CA . HIS A 1 71 ? 3.731 -8.140 2.258 1.00 92.06 71 HIS A CA 1
ATOM 507 C C . HIS A 1 71 ? 4.233 -7.095 3.266 1.00 92.06 71 HIS A C 1
ATOM 509 O O . HIS A 1 71 ? 3.853 -7.131 4.435 1.00 92.06 71 HIS A O 1
ATOM 515 N N . GLU A 1 72 ? 5.056 -6.144 2.824 1.00 91.69 72 GLU A N 1
ATOM 516 C CA . GLU A 1 72 ? 5.645 -5.131 3.708 1.00 91.69 72 GLU A CA 1
ATOM 517 C C . GLU A 1 72 ? 4.573 -4.188 4.276 1.00 91.69 72 GLU A C 1
ATOM 519 O O . GLU A 1 72 ? 4.441 -4.042 5.490 1.00 91.69 72 GLU A O 1
ATOM 524 N N . ILE A 1 73 ? 3.722 -3.649 3.399 1.00 94.19 73 ILE A N 1
ATOM 525 C CA . ILE A 1 73 ? 2.667 -2.689 3.744 1.00 94.19 73 ILE A CA 1
ATOM 526 C C . ILE A 1 73 ? 1.678 -3.28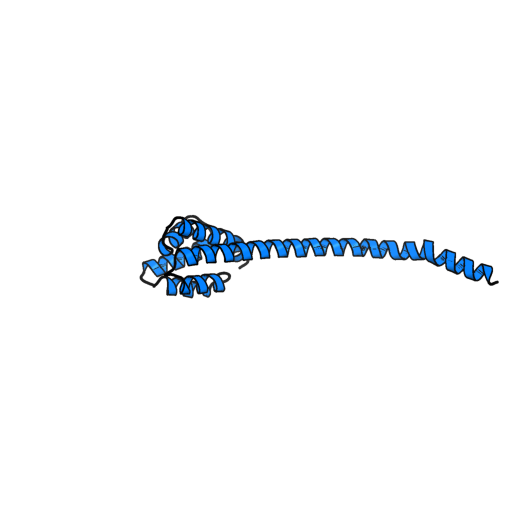5 4.748 1.00 94.19 73 ILE A C 1
ATOM 528 O O . ILE A 1 73 ? 1.369 -2.676 5.767 1.00 94.19 73 ILE A O 1
ATOM 532 N N . ALA A 1 74 ? 1.175 -4.486 4.481 1.00 94.50 74 ALA A N 1
ATOM 533 C CA . ALA A 1 74 ? 0.162 -5.132 5.298 1.00 94.50 74 ALA A CA 1
ATOM 534 C C . ALA A 1 74 ? 0.727 -5.570 6.656 1.00 94.50 74 ALA A C 1
ATOM 536 O O . ALA A 1 74 ? 0.048 -5.440 7.678 1.00 94.50 74 ALA A O 1
ATOM 537 N N . THR A 1 75 ? 1.995 -5.996 6.697 1.00 93.19 75 THR A N 1
ATOM 538 C CA . THR A 1 75 ? 2.686 -6.274 7.960 1.00 93.19 75 THR A CA 1
ATOM 539 C C . THR A 1 75 ? 2.841 -4.994 8.781 1.00 93.19 75 THR A C 1
ATOM 541 O O . THR A 1 75 ? 2.554 -5.001 9.978 1.00 93.19 75 THR A O 1
ATOM 544 N N . ASP A 1 76 ? 3.233 -3.878 8.172 1.00 93.00 76 ASP A N 1
ATOM 545 C CA . ASP A 1 76 ? 3.386 -2.614 8.891 1.00 93.00 76 ASP A CA 1
ATOM 546 C C . ASP A 1 76 ? 2.043 -2.074 9.402 1.00 93.00 76 ASP A C 1
ATOM 548 O O . ASP A 1 76 ? 1.924 -1.728 10.583 1.00 93.00 76 ASP A O 1
ATOM 552 N N . VAL A 1 77 ? 1.007 -2.094 8.556 1.00 93.56 77 VAL A N 1
ATOM 553 C CA . VAL A 1 77 ? -0.360 -1.706 8.931 1.00 93.56 77 VAL A CA 1
ATOM 554 C C . VAL A 1 77 ? -0.865 -2.582 10.075 1.00 93.56 77 VAL A C 1
ATOM 556 O O . VAL A 1 77 ? -1.398 -2.047 11.045 1.00 93.56 77 VAL A O 1
ATOM 559 N N . SER A 1 78 ? -0.634 -3.901 10.036 1.00 94.06 78 SER A N 1
ATOM 560 C CA . SER A 1 78 ? -1.059 -4.820 11.103 1.00 94.06 78 SER A CA 1
ATOM 561 C C . SER A 1 78 ? -0.483 -4.461 12.479 1.00 94.06 78 SER A C 1
ATOM 563 O O . SER A 1 78 ? -1.169 -4.600 13.493 1.00 94.06 78 SER A O 1
ATOM 565 N N . ARG A 1 79 ? 0.756 -3.950 12.528 1.00 90.81 79 ARG A N 1
ATOM 566 C CA . ARG A 1 79 ? 1.417 -3.514 13.770 1.00 90.81 79 ARG A CA 1
ATOM 567 C C . ARG A 1 79 ? 0.939 -2.140 14.231 1.00 90.81 79 ARG A C 1
ATOM 569 O O . ARG A 1 79 ? 0.974 -1.851 15.425 1.00 90.81 79 ARG A O 1
ATOM 576 N N . ALA A 1 80 ? 0.496 -1.307 13.296 1.00 89.56 80 ALA A N 1
ATOM 577 C CA . ALA A 1 80 ? 0.126 0.080 13.529 1.00 89.56 80 ALA A CA 1
ATOM 578 C C . ALA A 1 80 ? -1.393 0.327 13.554 1.00 89.56 80 ALA A C 1
ATOM 580 O O . ALA A 1 80 ? -1.799 1.479 13.645 1.00 89.56 80 ALA A O 1
ATOM 581 N N . VAL A 1 81 ? -2.245 -0.709 13.542 1.00 86.25 81 VAL A N 1
ATOM 582 C CA . VAL A 1 81 ? -3.718 -0.565 13.435 1.00 86.25 81 VAL A CA 1
ATOM 583 C C . VAL A 1 81 ? -4.363 0.387 14.450 1.00 86.25 81 VAL A C 1
ATOM 585 O O . VAL A 1 81 ? -5.411 0.958 14.168 1.00 86.25 81 VAL A O 1
ATOM 588 N N . ASN A 1 82 ? -3.737 0.588 15.614 1.00 82.50 82 ASN A N 1
ATOM 589 C CA . ASN A 1 82 ? -4.222 1.492 16.662 1.00 82.50 82 ASN A CA 1
ATOM 590 C C . ASN A 1 82 ? -3.746 2.952 16.492 1.00 82.50 82 ASN A C 1
ATOM 592 O O . ASN A 1 82 ? -4.121 3.814 17.282 1.00 82.50 82 ASN A O 1
ATOM 596 N N . SER A 1 83 ? -2.909 3.242 15.493 1.00 78.81 83 SER A N 1
ATOM 597 C CA . SER A 1 83 ? -2.296 4.547 15.235 1.00 78.81 83 SER A CA 1
ATOM 598 C C . SER A 1 83 ? -2.723 5.078 13.863 1.00 78.81 83 SER A C 1
ATOM 600 O O . SER A 1 83 ? -2.025 4.905 12.870 1.00 78.81 83 SER A O 1
ATOM 602 N N . GLY A 1 84 ? -3.888 5.731 13.795 1.00 72.56 84 GLY A N 1
ATOM 603 C CA . GLY A 1 84 ? -4.465 6.207 12.527 1.00 72.56 84 GLY A CA 1
ATOM 604 C C . GLY A 1 84 ? -3.566 7.183 11.753 1.00 72.56 84 GLY A C 1
ATOM 605 O O . GLY A 1 84 ? -3.292 6.956 10.577 1.00 72.56 84 GLY A O 1
ATOM 606 N N . GLU A 1 85 ? -3.052 8.226 12.416 1.00 75.06 85 GLU A N 1
ATOM 607 C CA . GLU A 1 85 ? -2.145 9.214 11.800 1.00 75.06 85 GLU A CA 1
ATOM 608 C C . GLU A 1 85 ? -0.808 8.580 11.374 1.00 75.06 85 GLU A C 1
ATOM 610 O O . GLU A 1 85 ? -0.307 8.839 10.278 1.00 75.06 85 GLU A O 1
ATOM 615 N N . GLY A 1 86 ? -0.265 7.679 12.202 1.00 84.88 86 GLY A N 1
ATOM 616 C CA . GLY A 1 86 ? 0.967 6.953 11.894 1.00 84.88 86 GLY A CA 1
ATOM 617 C C . GLY A 1 86 ? 0.825 6.039 10.676 1.00 84.88 86 GLY A C 1
ATOM 618 O O . GLY A 1 86 ? 1.721 5.994 9.831 1.00 84.88 86 GLY A O 1
ATOM 619 N N . VAL A 1 87 ? -0.319 5.359 10.542 1.00 89.62 87 VAL A N 1
ATOM 620 C CA . VAL A 1 87 ? -0.628 4.527 9.371 1.00 89.62 87 VAL A CA 1
ATOM 621 C C . VAL A 1 87 ? -0.768 5.387 8.117 1.00 89.62 87 VAL A C 1
ATOM 623 O O . VAL A 1 87 ? -0.226 5.020 7.079 1.00 89.62 87 VAL A O 1
ATOM 626 N N . ALA A 1 88 ? -1.425 6.546 8.188 1.00 91.25 88 ALA A N 1
ATOM 627 C CA . ALA A 1 88 ? -1.596 7.414 7.023 1.00 91.25 88 ALA A CA 1
ATOM 628 C C . ALA A 1 88 ? -0.252 7.863 6.425 1.00 91.25 88 ALA A C 1
ATOM 630 O O . ALA A 1 88 ? -0.005 7.694 5.227 1.00 91.25 88 ALA A O 1
ATOM 631 N N . GLN A 1 89 ? 0.654 8.354 7.276 1.00 90.31 89 GLN A N 1
ATOM 632 C CA . GLN A 1 89 ? 1.983 8.788 6.850 1.00 90.31 89 GLN A CA 1
ATOM 633 C C . GLN A 1 89 ? 2.807 7.626 6.282 1.00 90.31 89 GLN A C 1
ATOM 635 O O . GLN A 1 89 ? 3.484 7.774 5.265 1.00 90.31 89 GLN A O 1
ATOM 640 N N . MET A 1 90 ? 2.732 6.456 6.912 1.00 93.56 90 MET A N 1
ATOM 641 C CA . MET A 1 90 ? 3.396 5.240 6.447 1.00 93.56 90 MET A CA 1
ATOM 642 C C . MET A 1 90 ? 2.904 4.812 5.056 1.00 93.56 90 MET A C 1
ATOM 644 O O . MET A 1 90 ? 3.719 4.541 4.176 1.00 93.56 90 MET A O 1
ATOM 648 N N . LEU A 1 91 ? 1.588 4.808 4.825 1.00 93.50 91 LEU A N 1
ATOM 649 C CA . LEU A 1 91 ? 1.003 4.487 3.520 1.00 93.50 91 LEU A CA 1
ATOM 650 C C . LEU A 1 91 ? 1.450 5.475 2.432 1.00 93.50 91 LEU A C 1
ATOM 652 O O . LEU A 1 91 ? 1.754 5.050 1.316 1.00 93.50 91 LEU A O 1
ATOM 656 N N . ARG A 1 92 ? 1.563 6.774 2.753 1.00 94.06 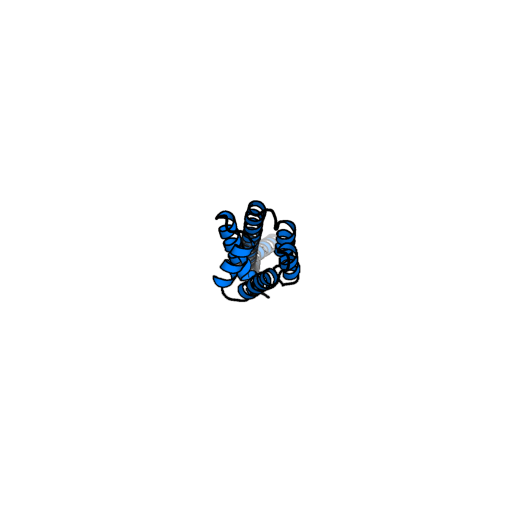92 ARG A N 1
ATOM 657 C CA . ARG A 1 92 ? 2.125 7.775 1.830 1.00 94.06 92 ARG A CA 1
ATOM 658 C C . ARG A 1 92 ? 3.574 7.492 1.458 1.00 94.06 92 ARG A C 1
ATOM 660 O O . ARG A 1 92 ? 3.928 7.603 0.286 1.00 94.06 92 ARG A O 1
ATOM 667 N N . VAL A 1 93 ? 4.406 7.144 2.438 1.00 93.19 93 VAL A N 1
ATOM 668 C CA . VAL A 1 93 ? 5.823 6.834 2.198 1.00 93.19 93 VAL A CA 1
ATOM 669 C C . VAL A 1 93 ? 5.954 5.627 1.270 1.00 93.19 93 VAL A C 1
ATOM 671 O O . VAL A 1 93 ? 6.674 5.718 0.275 1.00 93.19 93 VAL A O 1
ATOM 674 N N . HIS A 1 94 ? 5.202 4.554 1.529 1.00 93.56 94 HIS A N 1
ATOM 675 C CA . HIS A 1 94 ? 5.174 3.368 0.667 1.00 93.56 94 HIS A CA 1
ATOM 676 C C . HIS A 1 94 ? 4.716 3.707 -0.760 1.00 93.56 94 HIS A C 1
ATOM 678 O O . HIS A 1 94 ? 5.373 3.324 -1.731 1.00 93.56 94 HIS A O 1
ATOM 684 N N . ALA A 1 95 ? 3.645 4.493 -0.915 1.00 92.25 95 ALA A N 1
ATOM 685 C CA . ALA A 1 95 ? 3.160 4.928 -2.228 1.00 92.25 95 ALA A CA 1
ATOM 686 C C . ALA A 1 95 ? 4.228 5.702 -3.024 1.00 92.25 95 ALA A C 1
ATOM 688 O O . ALA A 1 95 ? 4.449 5.433 -4.209 1.00 92.25 95 ALA A O 1
ATOM 689 N N . GLU A 1 96 ? 4.920 6.639 -2.372 1.00 92.19 96 GLU A N 1
ATOM 690 C CA . GLU A 1 96 ? 5.966 7.447 -3.000 1.00 92.19 96 GLU A CA 1
ATOM 691 C C . GLU A 1 96 ? 7.193 6.606 -3.374 1.00 92.19 96 GLU A C 1
ATOM 693 O O . GLU A 1 96 ? 7.721 6.733 -4.478 1.00 92.19 96 GLU A O 1
ATOM 698 N N . GLN A 1 97 ? 7.622 5.688 -2.504 1.00 90.50 97 GLN A N 1
ATOM 699 C CA . GLN A 1 97 ? 8.720 4.764 -2.801 1.00 90.50 97 GLN A CA 1
ATOM 700 C C . GLN A 1 97 ? 8.422 3.914 -4.039 1.00 90.50 97 GLN A C 1
ATOM 702 O O . GLN A 1 97 ? 9.264 3.806 -4.932 1.00 90.50 97 GLN A O 1
ATOM 707 N N . MET A 1 98 ? 7.209 3.369 -4.148 1.00 89.62 98 MET A N 1
ATOM 708 C CA . MET A 1 98 ? 6.812 2.585 -5.317 1.00 89.62 98 MET A CA 1
ATOM 709 C C . MET A 1 98 ? 6.802 3.419 -6.607 1.00 89.62 98 MET A C 1
ATOM 711 O O . MET A 1 98 ? 7.286 2.954 -7.641 1.00 89.62 98 MET A O 1
ATOM 715 N N . ARG A 1 99 ? 6.309 4.665 -6.558 1.00 88.88 99 ARG A N 1
ATOM 716 C CA . ARG A 1 99 ? 6.326 5.587 -7.710 1.00 88.88 99 ARG A CA 1
ATOM 717 C C . ARG A 1 99 ? 7.745 5.936 -8.139 1.00 88.88 99 ARG A C 1
ATOM 719 O O . ARG A 1 99 ? 8.054 5.901 -9.332 1.00 88.88 99 ARG A O 1
ATOM 726 N N . ARG A 1 100 ? 8.629 6.207 -7.178 1.00 86.38 100 ARG A N 1
ATOM 727 C CA . ARG A 1 100 ? 10.051 6.456 -7.439 1.00 86.38 100 ARG A CA 1
ATOM 728 C C . ARG A 1 100 ? 10.714 5.253 -8.096 1.00 86.38 100 ARG A C 1
ATOM 730 O O . ARG A 1 100 ? 11.359 5.417 -9.127 1.00 86.38 100 ARG A O 1
ATOM 737 N N . HIS A 1 101 ? 10.487 4.048 -7.581 1.00 84.50 101 HIS A N 1
ATOM 738 C CA . HIS A 1 101 ? 11.014 2.828 -8.190 1.00 84.50 101 HIS A CA 1
ATOM 739 C C . HIS A 1 101 ? 10.489 2.596 -9.610 1.00 84.50 101 HIS A C 1
ATOM 741 O O . HIS A 1 101 ? 11.262 2.209 -10.488 1.00 84.50 101 HIS A O 1
ATOM 747 N N . ALA A 1 102 ? 9.209 2.868 -9.873 1.00 81.19 102 ALA A N 1
ATOM 748 C CA . ALA A 1 102 ? 8.660 2.796 -11.224 1.00 81.19 102 ALA A CA 1
ATOM 749 C C . ALA A 1 102 ? 9.353 3.794 -12.173 1.00 81.19 102 ALA A C 1
ATOM 751 O O . ALA A 1 102 ? 9.730 3.424 -13.287 1.00 81.19 102 ALA A O 1
ATOM 752 N N . CYS A 1 103 ? 9.597 5.026 -11.716 1.00 78.50 103 CYS A N 1
ATOM 753 C CA . CYS A 1 103 ? 10.310 6.051 -12.482 1.00 78.50 103 CYS A CA 1
ATOM 754 C C . CYS A 1 103 ? 11.769 5.650 -12.773 1.00 78.50 103 CYS A C 1
ATOM 756 O O . CYS A 1 103 ? 12.214 5.694 -13.921 1.00 78.50 103 CYS A O 1
ATOM 758 N N . GLU A 1 104 ? 12.492 5.145 -11.771 1.00 74.94 104 GLU A N 1
ATOM 759 C CA . GLU A 1 104 ? 13.871 4.659 -11.923 1.00 74.94 104 GLU A CA 1
ATOM 760 C C . GLU A 1 104 ? 13.981 3.520 -12.946 1.00 74.94 104 GLU A C 1
ATOM 762 O O . GLU A 1 104 ? 14.964 3.424 -13.685 1.00 74.94 104 GLU A O 1
ATOM 767 N N . GLN A 1 105 ? 12.987 2.630 -13.013 1.00 73.50 105 GLN A N 1
ATOM 768 C CA . GLN A 1 105 ? 12.972 1.558 -14.010 1.00 73.50 105 GLN A CA 1
ATOM 769 C C . GLN A 1 105 ? 12.813 2.093 -15.437 1.00 73.50 105 GLN A C 1
ATOM 771 O O . GLN A 1 105 ? 13.435 1.559 -16.362 1.00 73.50 105 GLN A O 1
ATOM 776 N N . VAL A 1 106 ? 12.018 3.146 -15.626 1.00 68.00 106 VAL A N 1
ATOM 777 C CA . VAL A 1 106 ? 11.883 3.834 -16.917 1.00 68.00 106 VAL A CA 1
ATOM 778 C C . VAL A 1 106 ? 13.195 4.528 -17.287 1.00 68.00 106 VAL A C 1
ATOM 780 O O . VAL A 1 106 ? 13.676 4.366 -18.409 1.00 68.00 106 VAL A O 1
ATOM 783 N N . GLU A 1 107 ? 13.833 5.214 -16.340 1.00 66.25 107 GLU A N 1
ATOM 784 C CA . GLU A 1 107 ? 15.106 5.903 -16.567 1.00 66.25 107 GLU A CA 1
ATOM 785 C C . GLU A 1 107 ? 16.238 4.927 -16.923 1.00 66.25 107 GLU A C 1
ATOM 787 O O . GLU A 1 107 ? 16.993 5.155 -17.870 1.00 66.25 107 GLU A O 1
ATOM 792 N N . LYS A 1 108 ? 16.321 3.778 -16.242 1.00 64.50 108 LYS A N 1
ATOM 793 C CA . LYS A 1 108 ? 17.289 2.718 -16.573 1.00 64.50 108 LYS A CA 1
ATOM 794 C C . LYS A 1 108 ? 17.105 2.200 -18.001 1.00 64.50 108 LYS A C 1
ATOM 796 O O . LYS A 1 108 ? 18.097 1.972 -18.697 1.00 64.50 108 LYS A O 1
ATOM 801 N N . LYS A 1 109 ? 15.859 2.048 -18.465 1.00 57.03 109 LYS A N 1
ATOM 802 C CA . LYS A 1 109 ? 15.557 1.669 -19.857 1.00 57.03 109 LYS A CA 1
ATOM 803 C C . LYS A 1 109 ? 15.966 2.769 -20.842 1.00 57.03 109 LYS A C 1
ATOM 805 O O . LYS A 1 109 ? 16.579 2.460 -21.861 1.00 57.03 109 LYS A O 1
ATOM 810 N N . ALA A 1 110 ? 15.709 4.036 -20.518 1.00 59.19 110 ALA A N 1
ATOM 811 C CA . ALA A 1 110 ? 16.110 5.175 -21.345 1.00 59.19 110 ALA A CA 1
ATOM 812 C C . ALA A 1 110 ? 17.641 5.304 -21.458 1.00 59.19 110 ALA A C 1
ATOM 814 O O . ALA A 1 110 ? 18.179 5.495 -22.549 1.00 59.19 110 ALA A O 1
ATOM 815 N N . ARG A 1 111 ? 18.370 5.117 -20.353 1.00 54.84 111 ARG A N 1
ATOM 816 C CA . ARG A 1 111 ? 19.839 5.168 -20.336 1.00 54.84 111 ARG A CA 1
ATOM 817 C C . ARG A 1 111 ? 20.468 4.038 -21.148 1.00 54.84 111 ARG A C 1
ATOM 819 O O . ARG A 1 111 ? 21.465 4.266 -21.830 1.00 54.84 111 ARG A O 1
ATOM 826 N N . LYS A 1 112 ? 19.869 2.843 -21.123 1.00 58.47 112 LYS A N 1
ATOM 827 C CA . LYS A 1 112 ? 20.287 1.726 -21.979 1.00 58.47 112 LYS A CA 1
ATOM 828 C C . LYS A 1 112 ? 20.132 2.066 -23.467 1.00 58.47 112 LYS A C 1
ATOM 830 O O . LYS A 1 112 ? 21.071 1.841 -24.221 1.00 58.47 112 LYS A O 1
ATOM 835 N N . ALA A 1 113 ? 19.025 2.697 -23.863 1.00 55.66 113 ALA A N 1
ATOM 836 C CA . ALA A 1 113 ? 18.816 3.132 -25.248 1.00 55.66 113 ALA A CA 1
ATOM 837 C C . ALA A 1 113 ? 19.869 4.155 -25.723 1.00 55.66 113 ALA A C 1
ATOM 839 O O . ALA A 1 113 ? 20.306 4.107 -26.870 1.00 55.66 113 ALA A O 1
ATOM 840 N N . GLY A 1 114 ? 20.329 5.044 -24.835 1.00 57.50 114 GLY A N 1
ATOM 841 C CA . GLY A 1 114 ? 21.416 5.981 -25.138 1.00 57.50 114 GLY A CA 1
ATOM 842 C C . GLY A 1 114 ? 22.767 5.298 -25.381 1.00 57.50 114 GLY A C 1
ATOM 843 O O . GLY A 1 114 ? 23.504 5.699 -26.277 1.00 57.50 114 GLY A O 1
ATOM 844 N N . VAL A 1 115 ? 23.088 4.241 -24.628 1.00 61.03 115 VAL A N 1
ATOM 845 C CA . VAL A 1 115 ? 24.320 3.455 -24.834 1.00 61.03 115 VAL A CA 1
ATOM 846 C C . VAL A 1 115 ? 24.234 2.623 -26.114 1.00 61.03 115 VAL A C 1
ATOM 848 O O . VAL A 1 115 ? 25.186 2.620 -26.897 1.00 61.03 115 VAL A O 1
ATOM 851 N N . ASP A 1 116 ? 23.085 1.997 -26.377 1.00 56.97 116 ASP A N 1
ATOM 852 C CA . ASP A 1 116 ? 22.852 1.230 -27.606 1.00 56.97 116 ASP A CA 1
ATOM 853 C C . ASP A 1 116 ? 22.958 2.113 -28.865 1.00 56.97 116 ASP A C 1
ATOM 855 O O . ASP A 1 116 ? 23.365 1.626 -29.915 1.00 56.97 116 ASP A O 1
ATOM 859 N N . ALA A 1 117 ? 22.681 3.419 -28.771 1.00 60.25 117 ALA A N 1
ATOM 860 C CA . ALA A 1 117 ? 22.851 4.367 -29.876 1.00 60.25 117 ALA A CA 1
ATOM 861 C C . ALA A 1 117 ? 24.320 4.758 -30.147 1.00 60.25 117 ALA A C 1
ATOM 863 O O . ALA A 1 117 ? 24.678 5.079 -31.281 1.00 60.25 117 ALA A O 1
ATOM 864 N N . ILE A 1 118 ? 25.188 4.718 -29.131 1.00 65.94 118 ILE A N 1
ATOM 865 C CA . ILE A 1 118 ? 26.610 5.080 -29.268 1.00 65.94 118 ILE A CA 1
ATOM 866 C C . ILE A 1 118 ? 27.410 3.941 -29.914 1.00 65.94 118 ILE A C 1
ATOM 868 O O . ILE A 1 118 ? 28.363 4.202 -30.648 1.00 65.94 118 ILE A O 1
ATOM 872 N N . ILE A 1 119 ? 27.015 2.682 -29.698 1.00 66.81 119 ILE A N 1
ATOM 873 C CA . ILE A 1 119 ? 27.723 1.501 -30.220 1.00 66.81 119 ILE A CA 1
ATOM 874 C C . ILE A 1 119 ? 27.814 1.501 -31.767 1.00 66.81 119 ILE A C 1
ATOM 876 O O . ILE A 1 119 ? 28.930 1.383 -32.281 1.00 66.81 119 ILE A O 1
ATOM 880 N N . PRO A 1 120 ? 26.722 1.699 -32.538 1.00 68.19 120 PRO A N 1
ATOM 881 C CA . PRO A 1 120 ? 26.781 1.798 -33.999 1.00 68.19 120 PRO A CA 1
ATOM 882 C C . PRO A 1 120 ? 27.633 2.974 -34.485 1.00 68.19 120 PRO A C 1
ATOM 884 O O . PRO A 1 120 ? 28.382 2.843 -35.454 1.00 68.19 120 PRO A O 1
ATOM 887 N N . LEU A 1 121 ? 27.550 4.120 -33.798 1.00 64.44 121 LEU A N 1
ATOM 888 C CA . LEU A 1 121 ? 28.309 5.323 -34.145 1.00 64.44 121 LEU A CA 1
ATOM 889 C C . LEU A 1 121 ? 29.813 5.114 -33.941 1.00 64.44 121 LEU A C 1
ATOM 891 O O . LEU A 1 121 ? 30.598 5.445 -34.828 1.00 64.44 121 LEU A O 1
ATOM 895 N N . ALA A 1 122 ? 30.217 4.504 -32.824 1.00 64.62 122 ALA A N 1
ATOM 896 C CA . ALA A 1 122 ? 31.613 4.180 -32.540 1.00 64.62 122 ALA A CA 1
ATOM 897 C C . ALA A 1 122 ? 32.187 3.167 -33.548 1.00 64.62 122 ALA A C 1
ATOM 899 O O . ALA A 1 122 ? 33.292 3.364 -34.056 1.00 64.62 122 ALA A O 1
ATOM 900 N N . VAL A 1 123 ? 31.419 2.129 -33.902 1.00 70.06 123 VAL A N 1
ATOM 901 C CA . VAL A 1 123 ? 31.814 1.121 -34.904 1.00 70.06 123 VAL A CA 1
ATOM 902 C C . VAL A 1 123 ? 31.936 1.719 -36.310 1.00 70.06 123 VAL A C 1
ATOM 904 O O . VAL A 1 123 ? 32.797 1.287 -37.072 1.00 70.06 123 VAL A O 1
ATOM 907 N N . CYS A 1 124 ? 31.145 2.738 -36.658 1.00 63.69 124 CYS A N 1
ATOM 908 C CA . CYS A 1 124 ? 31.261 3.424 -37.947 1.00 63.69 124 CYS A CA 1
ATOM 909 C C . CYS A 1 124 ? 32.421 4.440 -37.993 1.00 63.69 124 CYS A C 1
ATOM 911 O O . CYS A 1 124 ? 33.009 4.655 -39.053 1.00 63.69 124 CYS A O 1
ATOM 913 N N . HIS A 1 125 ? 32.774 5.067 -36.866 1.00 64.81 125 HIS A N 1
ATOM 914 C CA . HIS A 1 125 ? 33.837 6.079 -36.813 1.00 64.81 125 HIS A CA 1
ATOM 915 C C . HIS A 1 125 ? 35.247 5.480 -36.758 1.00 64.81 125 HIS A C 1
ATOM 917 O O . HIS A 1 125 ? 36.178 6.039 -37.336 1.00 64.81 125 HIS A O 1
ATOM 923 N N . LEU A 1 126 ? 35.411 4.331 -36.097 1.00 69.38 126 LEU A N 1
ATOM 924 C CA . LEU A 1 126 ? 36.697 3.642 -35.969 1.00 69.38 126 LEU A CA 1
ATOM 925 C C . LEU A 1 126 ? 37.380 3.345 -37.327 1.00 69.38 126 LEU A C 1
ATOM 927 O O . LEU A 1 126 ? 38.550 3.705 -37.479 1.00 69.38 126 LEU A O 1
ATOM 931 N N . PRO A 1 127 ? 36.706 2.761 -38.343 1.00 70.44 127 PRO A N 1
ATOM 932 C CA . PRO A 1 127 ? 37.331 2.518 -39.644 1.00 70.44 127 PRO A CA 1
ATOM 933 C C . PRO A 1 127 ? 37.654 3.818 -40.391 1.00 70.44 127 PRO A C 1
ATOM 935 O O . PRO A 1 127 ? 38.712 3.910 -41.012 1.00 70.44 127 PRO A O 1
ATOM 938 N N . ALA A 1 128 ? 36.802 4.843 -40.288 1.00 73.19 128 ALA A N 1
ATOM 939 C CA . ALA A 1 128 ? 37.052 6.146 -40.905 1.00 73.19 128 ALA A CA 1
ATOM 940 C C . ALA A 1 128 ? 38.283 6.844 -40.298 1.00 73.19 128 ALA A C 1
ATOM 942 O O . ALA A 1 128 ? 39.119 7.367 -41.032 1.00 73.19 128 ALA A O 1
ATOM 943 N N . PHE A 1 129 ? 38.448 6.797 -38.973 1.00 74.31 129 PHE A N 1
ATOM 944 C CA . PHE A 1 129 ? 39.617 7.353 -38.289 1.00 74.31 129 PHE A CA 1
ATOM 945 C C . PHE A 1 129 ? 40.918 6.637 -38.677 1.00 74.31 129 PHE A C 1
ATOM 947 O O . PHE A 1 129 ? 41.938 7.285 -38.907 1.00 74.31 129 PHE A O 1
ATOM 954 N N . ILE A 1 130 ? 40.889 5.307 -38.807 1.00 76.75 130 ILE A N 1
ATOM 955 C CA . ILE A 1 130 ? 42.057 4.532 -39.250 1.00 76.75 130 ILE A CA 1
ATOM 956 C C . ILE A 1 130 ? 42.438 4.908 -40.689 1.00 76.75 130 ILE A C 1
ATOM 958 O O . ILE A 1 130 ? 43.604 5.206 -40.951 1.00 76.75 130 ILE A O 1
ATOM 962 N N . LEU A 1 131 ? 41.464 4.950 -41.603 1.00 75.44 131 LEU A N 1
ATOM 963 C CA . LEU A 1 131 ? 41.689 5.267 -43.018 1.00 75.44 131 LEU A CA 1
ATOM 964 C C . LEU A 1 131 ? 42.173 6.704 -43.247 1.00 75.44 131 LEU A C 1
ATOM 966 O O . LEU A 1 131 ? 43.051 6.920 -44.078 1.00 75.44 131 LEU A O 1
ATOM 970 N N . VAL A 1 132 ? 41.614 7.681 -42.529 1.00 75.38 132 VAL A N 1
ATOM 971 C CA . VAL A 1 132 ? 41.891 9.109 -42.764 1.00 75.38 132 VAL A CA 1
ATOM 972 C C . VAL A 1 132 ? 43.027 9.638 -41.886 1.00 75.38 132 VAL A C 1
ATOM 974 O O . VAL A 1 132 ? 43.793 10.486 -42.329 1.00 75.38 132 VAL A O 1
ATOM 977 N N . GLY A 1 133 ? 43.159 9.157 -40.650 1.00 75.25 133 GLY A N 1
ATOM 978 C CA . GLY A 1 133 ? 44.160 9.646 -39.700 1.00 75.25 133 GLY A CA 1
ATOM 979 C C . GLY A 1 133 ? 45.443 8.820 -39.695 1.00 75.25 133 GLY A C 1
ATOM 980 O O . GLY A 1 133 ? 46.536 9.362 -39.824 1.00 75.25 133 GLY A O 1
ATOM 981 N N . VAL A 1 134 ? 45.324 7.499 -39.552 1.00 78.88 134 VAL A N 1
ATOM 982 C CA . VAL A 1 134 ? 46.478 6.627 -39.267 1.00 78.88 134 VAL A CA 1
ATOM 983 C C . VAL A 1 134 ? 47.243 6.254 -40.538 1.00 78.88 134 VAL A C 1
ATOM 985 O O . VAL A 1 134 ? 48.471 6.350 -40.565 1.00 78.88 134 VAL A O 1
ATOM 988 N N . VAL A 1 135 ? 46.537 5.871 -41.607 1.00 80.94 135 VAL A N 1
ATOM 989 C CA . VAL A 1 135 ? 47.159 5.433 -42.871 1.00 80.94 135 VAL A CA 1
ATOM 990 C C . VAL A 1 135 ? 48.078 6.503 -43.490 1.00 80.94 135 VAL A C 1
ATOM 992 O O . VAL A 1 135 ? 49.219 6.162 -43.812 1.00 80.94 135 VAL A O 1
ATOM 995 N N . PRO A 1 136 ? 47.680 7.787 -43.617 1.00 76.88 136 PRO A N 1
ATOM 996 C CA . PRO A 1 136 ? 48.537 8.801 -44.235 1.00 76.88 136 PRO A CA 1
ATOM 997 C C . PRO A 1 136 ? 49.773 9.135 -43.397 1.00 76.88 136 PRO A C 1
ATOM 999 O O . PRO A 1 136 ? 50.839 9.391 -43.955 1.00 76.88 136 PRO A O 1
ATOM 1002 N N . ILE A 1 137 ? 49.652 9.102 -42.064 1.00 83.06 137 ILE A N 1
ATOM 1003 C CA . ILE A 1 137 ? 50.771 9.364 -41.150 1.00 83.06 137 ILE A CA 1
ATOM 1004 C C . ILE A 1 137 ? 51.823 8.264 -41.286 1.00 83.06 137 ILE A C 1
ATOM 1006 O O . ILE A 1 137 ? 52.994 8.568 -41.504 1.00 83.06 137 ILE A O 1
ATOM 1010 N N . ILE A 1 138 ? 51.411 6.994 -41.224 1.00 82.06 138 ILE A N 1
ATOM 1011 C CA . ILE A 1 138 ? 52.337 5.863 -41.354 1.00 82.06 138 ILE A CA 1
ATOM 1012 C C . ILE A 1 138 ? 52.992 5.870 -42.740 1.00 82.06 138 ILE A C 1
ATOM 1014 O O . ILE A 1 138 ? 54.219 5.793 -42.836 1.00 82.06 138 ILE A O 1
ATOM 1018 N N . ALA A 1 139 ? 52.203 6.047 -43.805 1.00 79.88 139 ALA A N 1
ATOM 1019 C CA . ALA A 1 139 ? 52.721 6.135 -45.169 1.00 79.88 139 ALA A CA 1
ATOM 1020 C C . ALA A 1 139 ? 53.743 7.274 -45.315 1.00 79.88 139 ALA A C 1
ATOM 1022 O O . ALA A 1 139 ? 54.831 7.057 -45.844 1.00 79.88 139 ALA A O 1
ATOM 1023 N N . GLY A 1 140 ? 53.443 8.460 -44.777 1.00 77.69 140 GLY A N 1
ATOM 1024 C CA . GLY A 1 140 ? 54.349 9.608 -44.793 1.00 77.69 140 GLY A CA 1
ATOM 1025 C C . GLY A 1 140 ? 55.643 9.378 -44.006 1.00 77.69 140 GLY A C 1
ATOM 1026 O O . GLY A 1 140 ? 56.712 9.787 -44.458 1.00 77.69 140 GLY A O 1
ATOM 1027 N N . THR A 1 141 ? 55.582 8.692 -42.859 1.00 77.06 141 THR A N 1
ATOM 1028 C CA . THR A 1 141 ? 56.784 8.379 -42.065 1.00 77.06 141 THR A CA 1
ATOM 1029 C C . THR A 1 141 ? 57.698 7.356 -42.733 1.00 77.06 141 THR A C 1
ATOM 1031 O O . THR A 1 141 ? 58.914 7.495 -42.644 1.00 77.06 141 THR A O 1
ATOM 1034 N N . ILE A 1 142 ? 57.140 6.373 -43.445 1.00 77.81 142 ILE A N 1
ATOM 1035 C CA . ILE A 1 142 ? 57.924 5.350 -44.152 1.00 77.81 142 ILE A CA 1
ATOM 1036 C C . ILE A 1 142 ? 58.554 5.939 -45.423 1.00 77.81 142 ILE A C 1
ATOM 1038 O O . ILE A 1 142 ? 59.731 5.702 -45.687 1.00 77.81 142 ILE A O 1
ATOM 1042 N N . LEU A 1 143 ? 57.813 6.770 -46.167 1.00 70.88 143 LEU A N 1
ATOM 1043 C CA . LEU A 1 143 ? 58.301 7.399 -47.402 1.00 70.88 143 LEU A CA 1
ATOM 1044 C C . LEU A 1 143 ? 59.413 8.431 -47.158 1.00 70.88 143 LEU A C 1
ATOM 1046 O O . LEU A 1 143 ? 60.213 8.686 -48.045 1.00 70.88 143 LEU A O 1
ATOM 1050 N N . LYS A 1 144 ? 59.449 9.044 -45.969 1.00 61.31 144 LYS A N 1
ATOM 1051 C CA . LYS A 1 144 ? 60.480 10.016 -45.565 1.00 61.31 144 LYS A CA 1
ATOM 1052 C C . LYS A 1 144 ? 61.722 9.360 -44.946 1.00 61.31 144 LYS A C 1
ATOM 1054 O O . LYS A 1 144 ? 62.734 10.034 -44.778 1.00 61.31 144 LYS A O 1
ATOM 1059 N N . ALA A 1 145 ? 61.625 8.084 -44.572 1.00 56.75 145 ALA A N 1
ATOM 1060 C CA . ALA A 1 145 ? 62.719 7.291 -44.013 1.00 56.75 145 ALA A CA 1
ATOM 1061 C C . ALA A 1 145 ? 63.471 6.454 -45.069 1.00 56.75 145 ALA A C 1
ATOM 1063 O O . ALA A 1 145 ? 64.473 5.829 -44.725 1.00 56.75 145 ALA A O 1
ATOM 1064 N N . THR A 1 146 ? 62.991 6.442 -46.320 1.00 50.16 146 THR A N 1
ATOM 1065 C CA . THR A 1 146 ? 63.663 5.856 -47.496 1.00 50.16 146 THR A CA 1
ATOM 1066 C C . THR A 1 146 ? 64.285 6.970 -48.326 1.00 50.16 146 THR A C 1
ATOM 1068 O O . THR A 1 146 ? 65.417 6.774 -48.814 1.00 50.16 146 THR A O 1
#

pLDDT: mean 84.32, std 12.72, range [50.16, 96.69]

Radius of gyration: 28.5 Å; chains: 1; bounding box: 81×26×64 Å

InterPro domains:
  IPR018076 Type II secretion system protein GspF domain [PF00482] (12-134)